Protein AF-A0A970YU17-F1 (afdb_monomer)

Structure (mmCIF, N/CA/C/O backbone):
data_AF-A0A970YU17-F1
#
_entry.id   AF-A0A970YU17-F1
#
loop_
_atom_site.group_PDB
_atom_site.id
_atom_site.type_symbol
_atom_site.label_atom_id
_atom_site.label_alt_id
_atom_site.label_comp_id
_atom_site.label_asym_id
_atom_site.label_entity_id
_atom_site.label_seq_id
_atom_site.pdbx_PDB_ins_code
_atom_site.Cartn_x
_atom_site.Cartn_y
_atom_site.Cartn_z
_atom_site.occupancy
_atom_site.B_iso_or_equiv
_atom_site.auth_seq_id
_atom_site.auth_comp_id
_atom_site.auth_asym_id
_atom_site.auth_atom_id
_atom_site.pdbx_PDB_model_num
ATOM 1 N N . ASN A 1 1 ? 1.461 21.564 13.196 1.00 66.06 1 ASN A N 1
ATOM 2 C CA . ASN A 1 1 ? 1.026 20.280 12.604 1.00 66.06 1 ASN A CA 1
ATOM 3 C C . ASN A 1 1 ? 1.057 19.185 13.652 1.00 66.06 1 ASN A C 1
ATOM 5 O O . ASN A 1 1 ? 2.129 18.906 14.168 1.00 66.06 1 ASN A O 1
ATOM 9 N N . LYS A 1 2 ? -0.095 18.601 14.007 1.00 83.25 2 LYS A N 1
ATOM 10 C CA . LYS A 1 2 ? -0.142 17.368 14.809 1.00 83.25 2 LYS A CA 1
ATOM 11 C C . LYS A 1 2 ? -0.146 16.193 13.836 1.00 83.25 2 LYS A C 1
ATOM 13 O O . LYS A 1 2 ? -1.123 16.009 13.118 1.00 83.25 2 LYS A O 1
ATOM 18 N N . LEU A 1 3 ? 0.960 15.459 13.770 1.00 85.25 3 LEU A N 1
ATOM 19 C CA . LEU A 1 3 ? 1.020 14.221 13.004 1.00 85.25 3 LEU A CA 1
ATOM 20 C C . LEU A 1 3 ? 0.255 13.135 13.769 1.00 85.25 3 LEU A C 1
ATOM 22 O O . LEU A 1 3 ? 0.532 12.869 14.934 1.00 85.25 3 LEU A O 1
ATOM 26 N N . ILE A 1 4 ? -0.725 12.540 13.102 1.00 88.25 4 ILE A N 1
ATOM 27 C CA . ILE A 1 4 ? -0.733 11.101 12.854 1.00 88.25 4 ILE A CA 1
ATOM 28 C C . ILE A 1 4 ? 0.137 10.192 13.737 1.00 88.25 4 ILE A C 1
ATOM 30 O O . ILE A 1 4 ? 1.303 10.029 13.386 1.00 88.25 4 ILE A O 1
ATOM 34 N N . ALA A 1 5 ? -0.367 9.549 14.797 1.00 90.44 5 ALA A N 1
ATOM 35 C CA . ALA A 1 5 ? 0.367 8.414 15.369 1.00 90.44 5 ALA A CA 1
ATOM 36 C C . ALA A 1 5 ? 0.408 7.259 14.349 1.00 90.44 5 ALA A C 1
ATOM 38 O O . ALA A 1 5 ? -0.620 6.921 13.756 1.00 90.44 5 ALA A O 1
ATOM 39 N N . LYS A 1 6 ? 1.583 6.650 14.144 1.00 92.81 6 LYS A N 1
ATOM 40 C CA . LYS A 1 6 ? 1.726 5.462 13.291 1.00 92.81 6 LYS A CA 1
ATOM 41 C C . LYS A 1 6 ? 0.994 4.295 13.956 1.00 92.81 6 LYS A C 1
ATOM 43 O O . LYS A 1 6 ? 1.309 3.948 15.091 1.00 92.81 6 LYS A O 1
ATOM 48 N N . LYS A 1 7 ? 0.035 3.706 13.246 1.00 95.00 7 LYS A N 1
ATOM 49 C CA . LYS A 1 7 ? -0.748 2.550 13.695 1.00 95.00 7 LYS A CA 1
ATOM 50 C C . LYS A 1 7 ? -0.617 1.403 12.692 1.00 95.00 7 LYS A C 1
ATOM 52 O O . LYS A 1 7 ? -0.376 1.696 11.517 1.00 95.00 7 LYS A O 1
ATOM 57 N N . PRO A 1 8 ? -0.782 0.146 13.133 1.00 97.19 8 PRO A N 1
ATOM 58 C CA . PRO A 1 8 ? -0.863 -0.997 12.233 1.00 97.19 8 PRO A CA 1
ATOM 59 C C . PRO A 1 8 ? -2.028 -0.863 11.241 1.00 97.19 8 PRO A C 1
ATOM 61 O O . PRO A 1 8 ? -3.059 -0.266 11.568 1.00 97.19 8 PRO A O 1
ATOM 64 N N . LEU A 1 9 ? -1.891 -1.425 10.038 1.00 97.25 9 LEU A N 1
ATOM 65 C CA . LEU A 1 9 ? -2.885 -1.297 8.964 1.00 97.25 9 LEU A CA 1
ATOM 66 C C . LEU A 1 9 ? -4.233 -1.920 9.342 1.00 97.25 9 LEU A C 1
ATOM 68 O O . LEU A 1 9 ? -5.276 -1.397 8.943 1.00 97.25 9 LEU A O 1
ATOM 72 N N . ARG A 1 10 ? -4.239 -2.964 10.182 1.00 97.56 10 ARG A N 1
ATOM 73 C CA . ARG A 1 10 ? -5.478 -3.574 10.692 1.00 97.56 10 ARG A CA 1
ATOM 74 C C . ARG A 1 10 ? -6.359 -2.614 11.496 1.00 97.56 10 ARG A C 1
ATOM 76 O O . ARG A 1 10 ? -7.576 -2.764 11.499 1.00 97.56 10 ARG A O 1
ATOM 83 N N . GLU A 1 11 ? -5.786 -1.589 12.137 1.00 97.62 11 GLU A N 1
ATOM 84 C CA . GLU A 1 11 ? -6.580 -0.559 12.832 1.00 97.62 11 GLU A CA 1
ATOM 85 C C . GLU A 1 11 ? -7.329 0.367 11.864 1.00 97.62 11 GLU A C 1
ATOM 87 O O . GLU A 1 11 ? -8.268 1.052 12.269 1.00 97.62 11 GLU A O 1
ATOM 92 N N . TYR A 1 12 ? -6.935 0.374 10.589 1.00 95.81 12 TYR A N 1
ATOM 93 C CA . TYR A 1 12 ? -7.595 1.113 9.517 1.00 95.81 12 TYR A CA 1
ATOM 94 C C . TYR A 1 12 ? -8.521 0.230 8.665 1.00 95.81 12 TYR A C 1
ATOM 96 O O . TYR A 1 12 ? -9.062 0.704 7.670 1.00 95.81 12 TYR A O 1
ATOM 104 N N . GLY A 1 13 ? -8.734 -1.033 9.056 1.00 97.12 13 GLY A N 1
ATOM 105 C CA . GLY A 1 13 ? -9.669 -1.949 8.398 1.00 97.12 13 GLY A CA 1
ATOM 106 C C . GLY A 1 13 ? -9.069 -2.817 7.290 1.00 97.12 13 GLY A C 1
ATOM 107 O O . GLY A 1 13 ? -9.818 -3.525 6.622 1.00 97.12 13 GLY A O 1
ATOM 108 N N . MET A 1 14 ? -7.747 -2.795 7.098 1.00 98.19 14 MET A N 1
ATOM 109 C CA . MET A 1 14 ? -7.077 -3.765 6.228 1.00 98.19 14 MET A CA 1
ATOM 110 C C . MET A 1 14 ? -7.115 -5.162 6.859 1.00 98.19 14 MET A C 1
ATOM 112 O O . MET A 1 14 ? -6.972 -5.297 8.075 1.00 98.19 14 MET A O 1
ATOM 116 N N . VAL A 1 15 ? -7.250 -6.200 6.036 1.00 98.25 15 VAL A N 1
ATOM 117 C CA . VAL A 1 15 ? -7.095 -7.603 6.455 1.00 98.25 15 VAL A CA 1
ATOM 118 C C . VAL A 1 15 ? -5.828 -8.219 5.864 1.00 98.25 15 VAL A C 1
ATOM 120 O O . VAL A 1 15 ? -5.370 -7.816 4.798 1.00 98.25 15 VAL A O 1
ATOM 123 N N . GLU A 1 16 ? -5.266 -9.222 6.538 1.00 98.00 16 GLU A N 1
ATOM 124 C CA . GLU A 1 16 ? -3.988 -9.847 6.153 1.00 98.00 16 GLU A CA 1
ATOM 125 C C . GLU A 1 16 ? -4.009 -10.409 4.724 1.00 98.00 16 GLU A C 1
ATOM 127 O O . GLU A 1 16 ? -3.039 -10.278 3.980 1.00 98.00 16 GLU A O 1
ATOM 132 N N . SER A 1 17 ? -5.148 -10.961 4.291 1.00 97.88 17 SER A N 1
ATOM 133 C CA . SER A 1 17 ? -5.317 -11.503 2.938 1.00 97.88 17 SER A CA 1
ATOM 134 C C . SER A 1 17 ? -5.204 -10.449 1.828 1.00 97.88 17 SER A C 1
ATOM 136 O O . SER A 1 17 ? -5.035 -10.818 0.671 1.00 97.88 17 SER A O 1
ATOM 138 N N . GLN A 1 18 ? -5.291 -9.154 2.155 1.00 98.56 18 GLN A N 1
ATOM 139 C CA . GLN A 1 18 ? -5.148 -8.051 1.198 1.00 98.56 18 GLN A CA 1
ATOM 1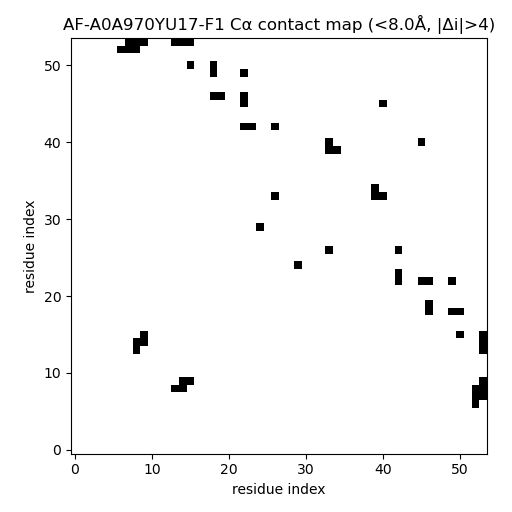40 C C . GLN A 1 18 ? -3.693 -7.631 0.966 1.00 98.56 18 GLN A C 1
ATOM 142 O O . GLN A 1 18 ? -3.449 -6.786 0.110 1.00 98.56 18 GLN A O 1
ATOM 147 N N . ILE A 1 19 ? -2.715 -8.187 1.694 1.00 98.62 19 ILE A N 1
ATOM 148 C CA . ILE A 1 19 ? -1.296 -7.825 1.521 1.00 98.62 19 ILE A CA 1
ATOM 149 C C . ILE A 1 19 ? -0.858 -8.021 0.064 1.00 98.62 19 ILE A C 1
ATOM 151 O O . ILE A 1 19 ? -0.282 -7.114 -0.537 1.00 98.62 19 ILE A O 1
ATOM 155 N N . ASP A 1 20 ? -1.161 -9.180 -0.521 1.00 98.56 20 ASP A N 1
ATOM 156 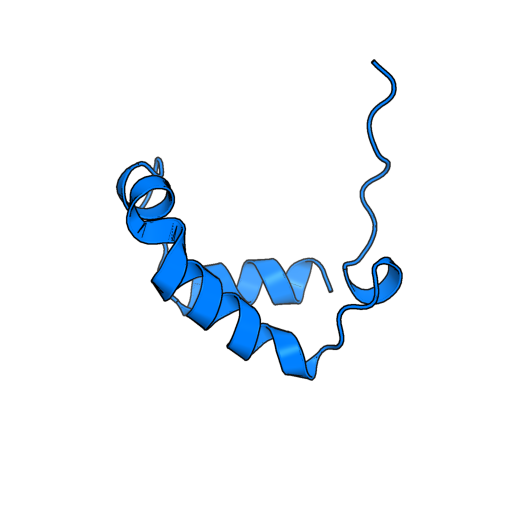C CA . ASP A 1 20 ? -0.800 -9.478 -1.908 1.00 98.56 20 ASP A CA 1
ATOM 157 C C . ASP A 1 20 ? -1.586 -8.611 -2.907 1.00 98.56 20 ASP A C 1
ATOM 159 O O . ASP A 1 20 ? -0.990 -8.035 -3.815 1.00 98.56 20 ASP A O 1
ATOM 163 N N . GLU A 1 21 ? -2.890 -8.414 -2.681 1.00 98.44 21 GLU A N 1
ATOM 164 C CA . GLU A 1 21 ? -3.735 -7.546 -3.515 1.00 98.44 21 GLU A CA 1
ATOM 165 C C . GLU A 1 21 ? -3.201 -6.104 -3.556 1.00 98.44 21 GLU A C 1
ATOM 167 O O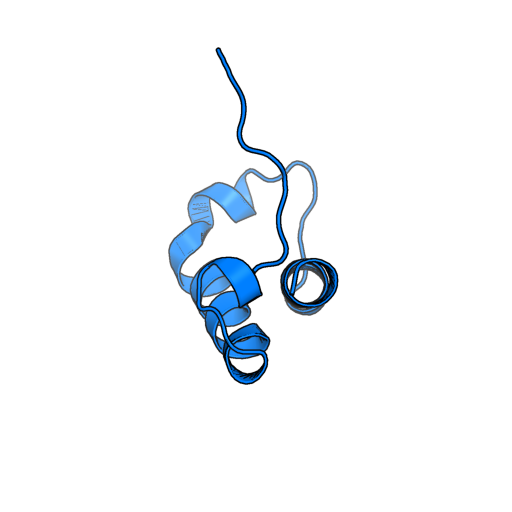 . GLU A 1 21 ? -3.020 -5.527 -4.629 1.00 98.44 21 GLU A O 1
ATOM 172 N N . PHE A 1 22 ? -2.892 -5.518 -2.399 1.00 98.38 22 PHE A N 1
ATOM 173 C CA . PHE A 1 22 ? -2.402 -4.141 -2.314 1.00 98.38 22 PHE A CA 1
ATOM 174 C C . PHE A 1 22 ? -0.980 -3.987 -2.855 1.00 98.38 22 PHE A C 1
ATOM 176 O O . PHE A 1 22 ? -0.650 -2.937 -3.417 1.00 98.38 22 PHE A O 1
ATOM 183 N N . THR A 1 23 ? -0.156 -5.031 -2.749 1.00 98.62 23 THR A N 1
ATOM 184 C CA . THR A 1 23 ? 1.159 -5.089 -3.400 1.00 98.62 23 THR A CA 1
ATOM 185 C C . THR A 1 23 ? 1.003 -4.965 -4.915 1.00 98.62 23 THR A C 1
ATOM 187 O O . THR A 1 23 ? 1.580 -4.064 -5.530 1.00 98.62 23 THR A O 1
ATOM 190 N N . ASP A 1 24 ? 0.152 -5.800 -5.512 1.00 98.44 24 ASP A N 1
ATOM 191 C CA . ASP A 1 24 ? -0.063 -5.823 -6.960 1.00 98.44 24 ASP A CA 1
ATOM 192 C C . ASP A 1 24 ? -0.737 -4.535 -7.457 1.00 98.44 24 ASP A C 1
ATOM 194 O O . ASP A 1 24 ? -0.327 -3.959 -8.469 1.00 98.44 24 ASP A O 1
ATOM 198 N N . MET A 1 25 ? -1.706 -4.003 -6.703 1.00 98.38 25 MET A N 1
ATOM 199 C CA . MET A 1 25 ? -2.321 -2.703 -6.992 1.00 98.38 25 MET A CA 1
ATOM 200 C C . MET A 1 25 ? -1.311 -1.555 -6.939 1.00 98.38 25 MET A C 1
ATOM 202 O O . MET A 1 25 ? -1.430 -0.606 -7.716 1.00 98.38 25 MET A O 1
ATOM 206 N N . THR A 1 26 ? -0.329 -1.607 -6.038 1.00 97.88 26 THR A N 1
ATOM 207 C CA . THR A 1 26 ? 0.713 -0.577 -5.944 1.00 97.88 26 THR A CA 1
ATOM 208 C C . THR A 1 26 ? 1.589 -0.597 -7.191 1.00 97.88 26 THR A C 1
ATOM 210 O O . THR A 1 26 ? 1.785 0.448 -7.810 1.00 97.88 26 THR A O 1
ATOM 213 N N . ILE A 1 27 ? 2.038 -1.779 -7.617 1.00 97.94 27 ILE A N 1
ATOM 214 C CA . ILE A 1 27 ? 2.831 -1.952 -8.843 1.00 97.94 27 ILE A CA 1
ATOM 215 C C . ILE A 1 27 ? 2.048 -1.473 -10.070 1.00 97.94 27 ILE A C 1
ATOM 217 O O . ILE A 1 27 ? 2.572 -0.716 -10.889 1.00 97.94 27 ILE A O 1
ATOM 221 N N . ALA A 1 28 ? 0.775 -1.862 -10.175 1.00 98.31 28 ALA A N 1
ATOM 222 C CA . ALA A 1 28 ? -0.068 -1.513 -11.311 1.00 98.31 28 ALA A CA 1
ATOM 223 C C . ALA A 1 28 ? -0.358 -0.006 -11.398 1.00 98.31 28 ALA A C 1
ATOM 225 O O . ALA A 1 28 ? -0.316 0.569 -12.486 1.00 98.31 28 ALA A O 1
ATOM 226 N N . ASN A 1 29 ? -0.635 0.644 -10.264 1.00 98.19 29 ASN A N 1
ATOM 227 C CA . ASN A 1 29 ? -1.200 1.996 -10.255 1.00 98.19 29 ASN A CA 1
ATOM 228 C C . ASN A 1 29 ? -0.185 3.100 -9.932 1.00 98.19 29 ASN A C 1
ATOM 230 O O . ASN A 1 29 ? -0.432 4.262 -10.249 1.00 98.19 29 ASN A O 1
ATOM 234 N N . GLN A 1 30 ? 0.953 2.775 -9.311 1.00 97.06 30 GLN A N 1
ATOM 235 C CA . GLN A 1 30 ? 1.928 3.765 -8.831 1.00 97.06 30 GLN A CA 1
ATOM 236 C C . GLN A 1 30 ? 3.203 3.826 -9.679 1.00 97.06 30 GLN A C 1
ATOM 238 O O . GLN A 1 30 ? 4.263 4.199 -9.181 1.00 97.06 30 GLN A O 1
ATOM 243 N N . GLN A 1 31 ? 3.106 3.537 -10.979 1.00 94.94 31 GLN A N 1
ATOM 244 C CA . GLN A 1 31 ? 4.245 3.480 -11.907 1.00 94.94 31 GLN A CA 1
ATOM 245 C C . GLN A 1 31 ? 5.140 4.726 -11.852 1.00 94.94 31 GLN A C 1
ATOM 247 O O . GLN A 1 31 ? 6.358 4.605 -11.775 1.00 94.94 31 GLN A O 1
ATOM 252 N N . ARG A 1 32 ? 4.554 5.936 -11.826 1.00 97.56 32 ARG A N 1
ATOM 253 C CA . ARG A 1 32 ? 5.336 7.182 -11.740 1.00 97.56 32 ARG A CA 1
ATOM 254 C C . ARG A 1 32 ? 6.098 7.289 -10.421 1.00 97.56 32 ARG A C 1
ATOM 256 O O . ARG A 1 32 ? 7.217 7.784 -10.429 1.00 97.56 32 ARG A O 1
ATOM 263 N N . LEU A 1 33 ? 5.498 6.901 -9.296 1.00 96.81 33 LEU A N 1
ATOM 264 C CA . LEU A 1 33 ? 6.175 6.972 -7.999 1.00 96.81 33 LEU A CA 1
ATOM 265 C C . LEU A 1 33 ? 7.283 5.925 -7.926 1.00 96.81 33 LEU A C 1
ATOM 267 O O . LEU A 1 33 ? 8.413 6.280 -7.624 1.00 96.81 33 LEU A O 1
ATOM 271 N N . LEU A 1 34 ? 6.986 4.684 -8.316 1.00 96.81 34 LEU A N 1
ATOM 272 C CA . LEU A 1 34 ? 7.956 3.590 -8.334 1.00 96.81 34 LEU A CA 1
ATOM 273 C C . LEU A 1 34 ? 9.143 3.885 -9.261 1.00 96.81 34 LEU A C 1
ATOM 275 O O . LEU A 1 34 ? 10.284 3.656 -8.874 1.00 96.81 34 LEU A O 1
ATOM 279 N N . ALA A 1 35 ? 8.902 4.475 -10.436 1.00 96.19 35 ALA A N 1
ATOM 280 C CA . ALA A 1 35 ? 9.962 4.884 -11.361 1.00 96.19 35 ALA A CA 1
ATOM 281 C C . ALA A 1 35 ? 10.836 6.035 -10.832 1.00 96.19 35 ALA A C 1
ATOM 283 O O . ALA A 1 35 ? 11.959 6.206 -11.294 1.00 96.19 35 ALA A O 1
ATOM 284 N N . ASN A 1 36 ? 10.324 6.831 -9.887 1.00 97.06 36 ASN A N 1
ATOM 285 C CA . ASN A 1 36 ? 11.045 7.947 -9.270 1.00 97.06 36 ASN A CA 1
ATOM 286 C C . ASN A 1 36 ? 11.539 7.626 -7.849 1.00 97.06 36 ASN A C 1
ATOM 288 O O . ASN A 1 36 ? 12.008 8.529 -7.152 1.00 97.06 36 ASN A O 1
ATOM 292 N N . ASN A 1 37 ? 11.430 6.375 -7.394 1.00 94.62 37 ASN A N 1
ATOM 293 C CA . ASN A 1 37 ? 12.006 5.976 -6.119 1.00 94.62 37 ASN A CA 1
ATOM 294 C C . ASN A 1 37 ? 13.533 6.12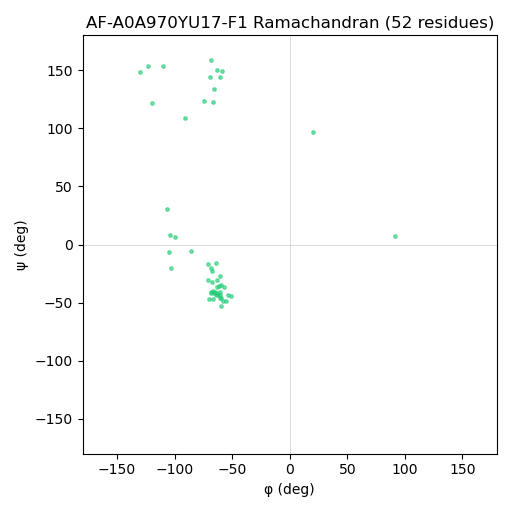3 -6.155 1.00 94.62 37 ASN A C 1
ATOM 296 O O . ASN A 1 37 ? 14.1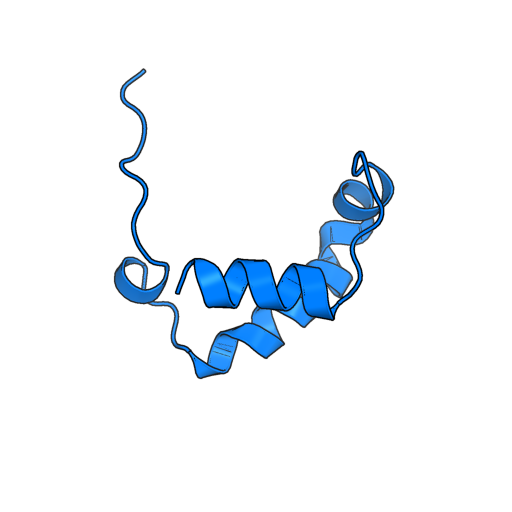73 5.948 -7.189 1.00 94.62 37 ASN A O 1
ATOM 300 N N . TYR A 1 38 ? 14.125 6.407 -4.992 1.00 95.75 38 TYR A N 1
ATOM 301 C CA . TYR A 1 38 ? 15.582 6.479 -4.844 1.00 95.75 38 TYR A CA 1
ATOM 302 C C . TYR A 1 38 ? 16.274 5.152 -5.204 1.00 95.75 38 TYR A C 1
ATOM 304 O O . TYR A 1 38 ? 17.365 5.155 -5.769 1.00 95.75 38 TYR A O 1
ATOM 312 N N . VAL A 1 39 ? 15.621 4.028 -4.899 1.00 96.19 39 VAL A N 1
ATOM 313 C CA . VAL A 1 39 ? 16.020 2.676 -5.303 1.00 96.19 39 VAL A CA 1
ATOM 314 C C . VAL A 1 39 ? 14.831 1.950 -5.915 1.00 96.19 39 VAL A C 1
ATOM 316 O O . VAL A 1 39 ? 13.683 2.193 -5.535 1.00 96.19 39 VAL A O 1
ATOM 319 N N . PHE A 1 40 ? 15.114 1.061 -6.864 1.00 96.19 40 PHE A N 1
ATOM 320 C CA . PHE A 1 40 ? 14.109 0.138 -7.375 1.00 96.19 40 PHE A CA 1
ATOM 321 C C . PHE A 1 40 ? 13.593 -0.751 -6.238 1.00 96.19 40 PHE A C 1
ATOM 323 O O . PHE A 1 40 ? 14.367 -1.100 -5.351 1.00 96.19 40 PHE A O 1
ATOM 330 N N . LEU A 1 41 ? 12.298 -1.075 -6.269 1.00 97.81 41 LEU A N 1
ATOM 331 C CA . LEU A 1 41 ? 11.677 -2.002 -5.330 1.00 97.81 41 LEU A CA 1
ATOM 332 C C . LEU A 1 41 ? 11.100 -3.182 -6.104 1.00 97.81 41 LEU A C 1
ATOM 334 O O . LEU A 1 41 ? 10.228 -2.999 -6.958 1.00 97.81 41 LEU A O 1
ATOM 338 N N . GLU A 1 42 ? 11.565 -4.376 -5.770 1.00 97.94 42 GLU A N 1
ATOM 339 C CA . GLU A 1 42 ? 10.982 -5.630 -6.219 1.00 97.94 42 GLU A CA 1
ATOM 340 C C . GLU A 1 42 ? 9.604 -5.839 -5.576 1.00 97.94 42 GLU A C 1
ATOM 342 O O . GLU A 1 42 ? 9.278 -5.290 -4.517 1.00 97.94 42 GLU A O 1
ATOM 347 N N . ARG A 1 43 ? 8.775 -6.688 -6.194 1.00 98.00 43 ARG A N 1
ATOM 348 C CA . ARG A 1 43 ? 7.436 -7.010 -5.672 1.00 98.00 43 ARG A CA 1
ATOM 349 C C . ARG A 1 43 ? 7.481 -7.485 -4.217 1.00 98.00 43 ARG A C 1
ATOM 351 O O . ARG A 1 43 ? 6.654 -7.054 -3.415 1.00 98.00 43 ARG A O 1
ATOM 358 N N . ASP A 1 44 ? 8.433 -8.352 -3.884 1.00 98.50 44 ASP A N 1
ATOM 359 C CA . ASP A 1 44 ? 8.547 -8.929 -2.543 1.00 98.50 44 ASP A CA 1
ATOM 360 C C . ASP A 1 44 ? 8.935 -7.881 -1.493 1.00 98.50 44 ASP A C 1
ATOM 362 O O . ASP A 1 44 ? 8.429 -7.936 -0.376 1.00 98.50 44 ASP A O 1
ATOM 366 N N . GLU A 1 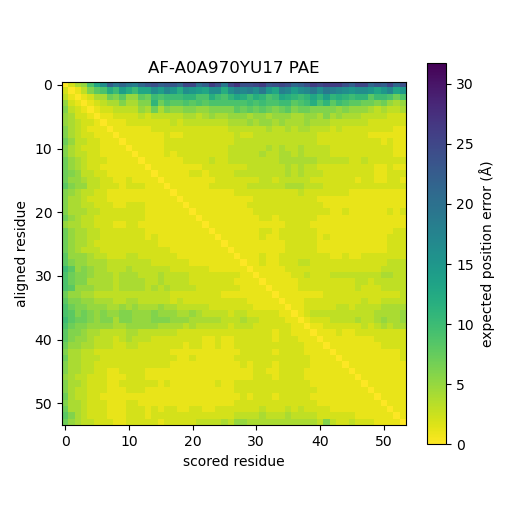45 ? 9.724 -6.867 -1.860 1.00 98.31 45 GLU A N 1
ATOM 367 C CA . GLU A 1 45 ? 10.061 -5.751 -0.966 1.00 98.31 45 GLU A CA 1
ATOM 368 C C . GLU A 1 45 ? 8.829 -4.877 -0.686 1.00 98.31 45 GLU A C 1
ATOM 370 O O . GLU A 1 45 ? 8.578 -4.483 0.454 1.00 98.31 45 GLU A O 1
ATOM 375 N N . ILE A 1 46 ? 8.002 -4.617 -1.706 1.00 98.25 46 ILE A N 1
ATOM 376 C CA . ILE A 1 46 ? 6.725 -3.903 -1.535 1.00 98.25 46 ILE A CA 1
ATOM 377 C C . ILE A 1 46 ? 5.788 -4.709 -0.627 1.00 98.25 46 ILE A C 1
ATOM 379 O O . ILE A 1 4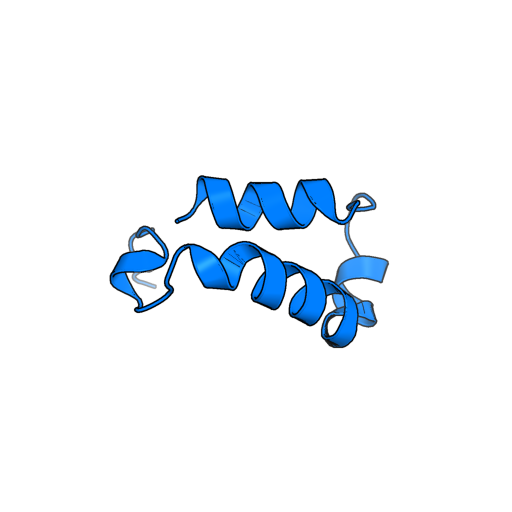6 ? 5.169 -4.156 0.287 1.00 98.25 46 ILE A O 1
ATOM 383 N N . ARG A 1 47 ? 5.712 -6.024 -0.844 1.00 98.62 47 ARG A N 1
ATOM 384 C CA . ARG A 1 47 ? 4.913 -6.938 -0.026 1.00 98.62 47 ARG A CA 1
ATOM 385 C C . ARG A 1 47 ? 5.367 -6.944 1.429 1.00 98.62 47 ARG A C 1
ATOM 3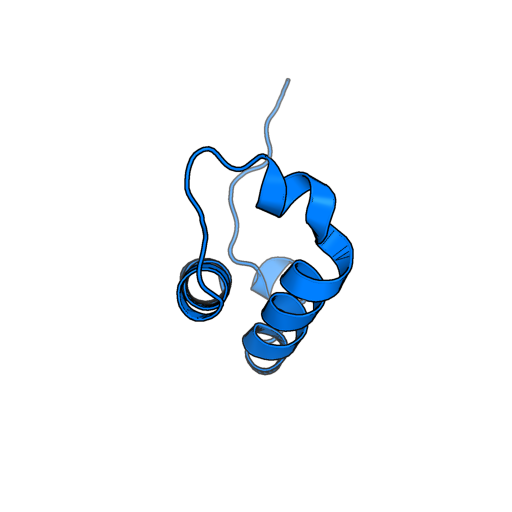87 O O . ARG A 1 47 ? 4.534 -6.899 2.335 1.00 98.62 47 ARG A O 1
ATOM 394 N N . GLU A 1 48 ? 6.676 -6.980 1.661 1.00 98.69 48 GLU A N 1
ATOM 395 C CA . GLU A 1 48 ? 7.264 -6.975 2.997 1.00 98.69 48 GLU A CA 1
ATOM 396 C C . GLU A 1 48 ? 6.935 -5.681 3.754 1.00 98.69 48 GLU A C 1
ATOM 398 O O . GLU A 1 48 ? 6.641 -5.725 4.945 1.00 98.69 48 GLU A O 1
ATOM 403 N N . ILE A 1 49 ? 6.880 -4.531 3.072 1.00 97.69 49 ILE A N 1
ATOM 404 C CA . ILE A 1 49 ? 6.444 -3.264 3.682 1.00 97.69 49 ILE A CA 1
ATOM 405 C C . ILE A 1 49 ? 5.005 -3.367 4.209 1.00 97.69 49 ILE A C 1
ATOM 407 O O . ILE A 1 49 ? 4.744 -2.950 5.341 1.00 97.69 49 ILE A O 1
ATOM 411 N N . PHE A 1 50 ? 4.077 -3.926 3.423 1.00 98.25 50 PHE A N 1
ATOM 412 C CA . PHE A 1 50 ? 2.698 -4.145 3.871 1.00 98.25 50 PHE A CA 1
ATOM 413 C C . PHE A 1 50 ? 2.628 -5.142 5.032 1.00 98.25 50 PHE A C 1
ATOM 415 O O . PHE A 1 50 ? 1.944 -4.870 6.016 1.00 98.25 50 PHE A O 1
ATOM 422 N N . ALA A 1 51 ? 3.369 -6.251 4.959 1.00 98.31 51 ALA A N 1
ATOM 423 C CA . ALA A 1 51 ? 3.410 -7.260 6.017 1.00 98.31 51 ALA A CA 1
ATOM 424 C C . ALA A 1 51 ? 3.990 -6.714 7.334 1.00 98.31 51 ALA A C 1
ATOM 426 O O . ALA A 1 51 ? 3.434 -6.957 8.401 1.00 98.31 51 ALA A O 1
ATOM 427 N N . ASN A 1 52 ? 5.057 -5.914 7.266 1.00 98.06 52 ASN A N 1
ATOM 428 C CA . ASN A 1 52 ? 5.693 -5.295 8.432 1.00 98.06 52 ASN A CA 1
ATOM 429 C C . ASN A 1 52 ? 4.816 -4.227 9.103 1.00 98.06 52 ASN A C 1
ATOM 431 O O . ASN A 1 52 ? 5.068 -3.857 10.253 1.00 98.06 52 ASN A O 1
ATOM 435 N N . LEU A 1 53 ? 3.830 -3.681 8.383 1.00 96.88 53 LEU A N 1
ATOM 436 C CA . LEU A 1 53 ? 2.935 -2.641 8.889 1.00 96.88 53 LEU A CA 1
ATOM 437 C C . LEU A 1 53 ? 1.527 -3.151 9.226 1.00 96.88 53 LEU A C 1
ATOM 439 O O . LEU A 1 53 ? 0.741 -2.378 9.773 1.00 96.88 53 LEU A O 1
ATOM 443 N N . TYR A 1 54 ? 1.199 -4.405 8.919 1.00 94.75 54 TYR A N 1
ATOM 444 C CA . TYR A 1 54 ? -0.086 -5.020 9.258 1.00 94.75 54 TYR A CA 1
ATOM 445 C C . TYR A 1 54 ? -0.286 -5.197 10.774 1.00 94.75 54 TYR A C 1
ATOM 447 O O . TYR A 1 54 ? -1.381 -4.823 11.267 1.00 94.75 54 TYR A O 1
#

Mean predicted aligned error: 3.02 Å

Foldseek 3Di:
DDDDDQAAVVVVPDDPVCLLVVLVVCVVPVVVVQVPDPDHDDSVNSSVVNVVRD

Radius of gyration: 12.52 Å; Cα contacts (8 Å, |Δi|>4): 30; chains: 1; bounding box: 26×32×27 Å

Solvent-accessible surface area (backbone atoms only — not comparable to full-atom values): 3398 Å² total; per-residue (Å²): 135,86,77,80,80,92,71,45,40,45,83,76,70,52,56,81,86,44,39,65,55,54,33,52,49,43,62,72,71,36,50,74,58,57,74,66,42,97,57,85,75,55,69,66,59,51,30,46,55,46,61,78,39,73

pLDDT: mean 96.03, std 5.17, range [66.06, 98.69]

Sequence (54 aa):
NKLIAKKPLREYGMVESQIDEFTDMTIANQQRLLANNYVFLERDEIREIFANLY

Secondary structure (DSSP, 8-state):
--------GGGGT--TTH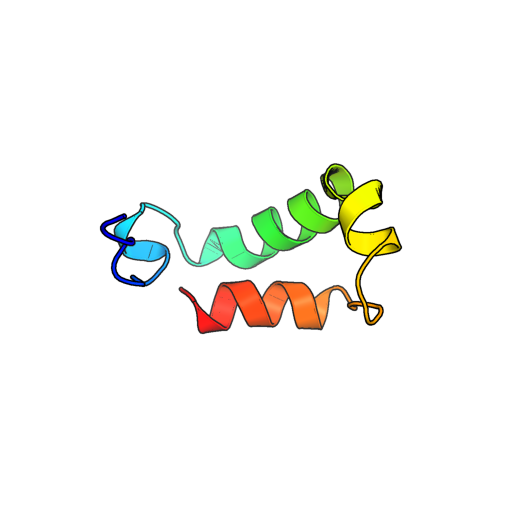HHHHHHHHHHH-HHHHHTSSS---HHHHHHHHHHH-

Nearest PDB structures (foldseek):
  5yvr-assembly1_A-2  TM=9.635E-01  e=1.841E-01  candidate division MSBL1 archaeon SCGC-AAA259E19
  5yvm-assembly1_A  TM=9.576E-01  e=1.970E-01  candidate division MSBL1 archaeon SCGC-AAA259E19
  4u9w-assembly3_C  TM=6.372E-01  e=1.135E+00  Homo sapiens
  7acl-assembly1_B  TM=4.425E-01  e=6.543E+00  Escherichia coli